Protein AF-A0A6P3RZ98-F1 (afdb_monomer_lite)

InterPro domains:
  IPR038538 MTERF superfamily, mitochondrial/chloroplastic [G3DSA:1.25.70.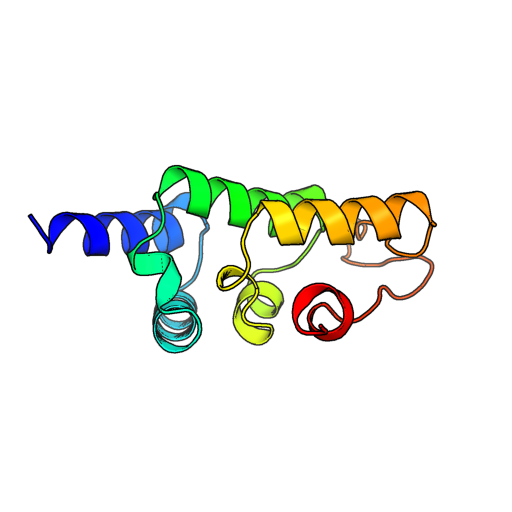10] (1-109)

Foldseek 3Di:
DQPVLQVLLLCLCCVVLPDDPVLSVLLCVLQVCSSVDDSVQLSVQSCCCCPVQVHDSVLCSVLNVSNDHPVLVCVLQVVCVVVVQGDRADPVRDDPDDHDRVCVRRVDD

Organism: Pteropus vampyrus (NCBI:txid132908)

Sequence (109 aa):
MRQRDLDGTVRVLRDKCLFTAQQVTEILHRCPFVLREDPGELEYKFQYAYFRMGVRHADVVRTDFLQYSIVKIRQRHTFLERLGRYQTPDKKGQTQVPNPPLKDILRVS

Secondary structure (DSSP, 8-state):
--HHHHHHHHHIIIIIS---HHHHHHHHHH-GGGGGS-HHHHHHHHHIIIIIS---HHHHHHTTGGGS-HHHHHHHHHHHHHTTS-----TTS--SSPPPPHHHHHT--

Radius of gyration: 14.18 Å; chains: 1; bounding box: 37×24×35 Å

pLDDT: mean 92.61, std 9.26, range [46.38, 98.19]

Structure (mmCIF, N/CA/C/O backbone):
data_AF-A0A6P3RZ98-F1
#
_entry.id   AF-A0A6P3RZ98-F1
#
loop_
_atom_site.group_PDB
_atom_site.id
_atom_site.type_symbol
_atom_site.label_atom_id
_atom_site.label_alt_id
_atom_site.label_comp_id
_atom_site.label_asym_id
_atom_site.label_entity_id
_atom_site.label_seq_id
_atom_site.pdbx_PDB_ins_code
_atom_site.Cartn_x
_atom_site.Cartn_y
_atom_site.Cartn_z
_atom_site.occupancy
_atom_site.B_iso_or_equiv
_atom_site.auth_seq_id
_atom_site.auth_comp_id
_atom_site.auth_asym_id
_atom_site.auth_atom_id
_atom_site.pdbx_PDB_model_num
ATOM 1 N N . MET A 1 1 ? -21.773 -6.257 18.096 1.00 46.38 1 MET A N 1
ATOM 2 C CA . MET A 1 1 ? -20.463 -6.694 17.557 1.00 46.38 1 MET A CA 1
ATOM 3 C C . MET A 1 1 ? -19.873 -5.796 16.448 1.00 46.38 1 MET A C 1
ATOM 5 O O . MET A 1 1 ? -18.843 -6.166 15.925 1.00 46.38 1 MET A O 1
ATOM 9 N N . ARG A 1 2 ? -20.414 -4.606 16.107 1.00 56.19 2 ARG A N 1
ATOM 10 C CA . ARG A 1 2 ? -19.927 -3.810 14.945 1.00 56.19 2 ARG A CA 1
ATOM 11 C C . ARG A 1 2 ? -18.880 -2.721 15.238 1.00 56.19 2 ARG A C 1
ATOM 13 O O . ARG A 1 2 ? -18.221 -2.264 14.321 1.00 56.19 2 ARG A O 1
ATOM 20 N N . GLN A 1 3 ? -18.730 -2.290 16.490 1.00 51.41 3 GLN A N 1
ATOM 21 C CA . GLN A 1 3 ? -17.879 -1.137 16.828 1.00 51.41 3 GLN A CA 1
ATOM 22 C C . GLN A 1 3 ? -16.409 -1.523 17.070 1.00 51.41 3 GLN A C 1
ATOM 24 O O . GLN A 1 3 ? -15.515 -0.733 16.801 1.00 51.41 3 GLN A O 1
ATOM 29 N N . ARG A 1 4 ? -16.160 -2.773 17.494 1.00 55.16 4 ARG A N 1
ATOM 30 C CA . ARG A 1 4 ? -14.808 -3.296 17.761 1.00 55.16 4 ARG A CA 1
ATOM 31 C C . ARG A 1 4 ? -13.948 -3.460 16.494 1.00 55.16 4 ARG A C 1
ATOM 33 O O . ARG A 1 4 ? -12.732 -3.364 16.602 1.00 55.16 4 ARG A O 1
ATOM 40 N N . ASP A 1 5 ? -14.561 -3.652 15.321 1.00 65.38 5 ASP A N 1
ATOM 41 C CA . ASP A 1 5 ? -13.839 -3.788 14.039 1.00 65.38 5 ASP A CA 1
ATOM 42 C C . ASP A 1 5 ? -13.263 -2.459 13.530 1.00 65.38 5 ASP A C 1
ATOM 44 O O . ASP A 1 5 ? -12.166 -2.414 12.966 1.00 65.38 5 ASP A O 1
ATOM 48 N N . LEU A 1 6 ? -13.979 -1.355 13.766 1.00 77.50 6 LEU A N 1
ATOM 49 C CA . LEU A 1 6 ? -13.551 -0.024 13.329 1.00 77.50 6 LEU A CA 1
ATOM 50 C C . LEU A 1 6 ? -12.30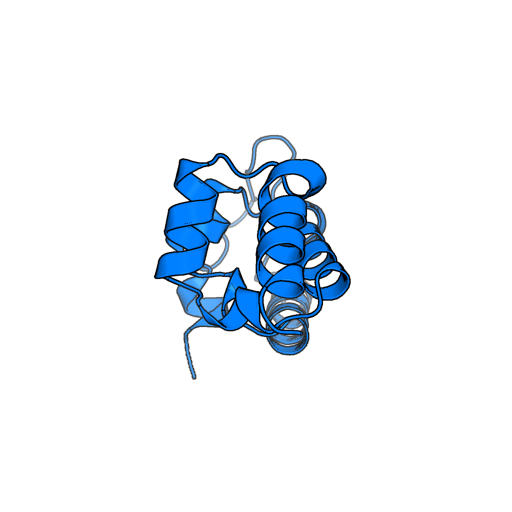2 0.423 14.094 1.00 77.50 6 LEU A C 1
ATOM 52 O O . LEU A 1 6 ? -11.314 0.824 13.479 1.00 77.50 6 LEU A O 1
ATOM 56 N N . ASP A 1 7 ? -12.322 0.279 15.421 1.00 84.19 7 ASP A N 1
ATOM 57 C CA . ASP A 1 7 ? -11.185 0.630 16.275 1.00 84.19 7 ASP A CA 1
ATOM 58 C C . ASP A 1 7 ? -9.957 -0.231 15.952 1.00 84.19 7 ASP A C 1
ATOM 60 O O . ASP A 1 7 ? -8.838 0.279 15.908 1.00 84.19 7 ASP A O 1
ATOM 64 N N . GLY A 1 8 ? -10.157 -1.524 15.662 1.00 87.69 8 GLY A N 1
ATOM 65 C CA . GLY A 1 8 ? -9.086 -2.432 15.246 1.00 87.69 8 GLY A CA 1
ATOM 66 C C . GLY A 1 8 ? -8.421 -1.995 13.940 1.00 87.69 8 GLY A C 1
ATOM 67 O O . GLY A 1 8 ? -7.195 -1.893 13.872 1.00 87.69 8 GLY A O 1
ATOM 68 N N . THR A 1 9 ? -9.227 -1.662 12.932 1.00 89.88 9 THR A N 1
ATOM 69 C CA . THR A 1 9 ? -8.748 -1.195 11.622 1.00 89.88 9 THR A CA 1
ATOM 70 C C . THR A 1 9 ? -7.967 0.114 11.741 1.00 89.88 9 THR A C 1
ATOM 72 O O . THR A 1 9 ? -6.848 0.231 11.237 1.00 89.88 9 THR A O 1
ATOM 75 N N . VAL A 1 10 ? -8.519 1.099 12.458 1.00 91.94 10 VAL A N 1
ATOM 76 C CA . VAL A 1 10 ? -7.865 2.398 12.682 1.00 91.94 10 VAL A CA 1
ATOM 77 C C . VAL A 1 10 ? -6.553 2.223 13.442 1.00 91.94 10 VAL A C 1
ATOM 79 O O . VAL A 1 10 ? -5.545 2.831 13.075 1.00 91.94 10 VAL A O 1
ATOM 82 N N . ARG A 1 11 ? -6.538 1.359 14.463 1.00 93.19 11 ARG A N 1
ATOM 83 C CA . ARG A 1 11 ? -5.334 1.056 15.239 1.00 93.19 11 ARG A CA 1
ATOM 84 C C . ARG A 1 11 ? -4.249 0.419 14.377 1.00 93.19 11 ARG A C 1
ATOM 86 O O . ARG A 1 11 ? -3.095 0.815 14.482 1.00 93.19 11 ARG A O 1
ATOM 93 N N . VAL A 1 12 ? -4.590 -0.516 13.489 1.00 95.44 12 VAL A N 1
ATOM 94 C CA . VAL A 1 12 ? -3.614 -1.094 12.551 1.00 95.44 12 VAL A CA 1
ATOM 95 C C . VAL A 1 12 ? -3.056 -0.036 11.604 1.00 95.44 12 VAL A C 1
ATOM 97 O O . VAL A 1 12 ? -1.837 0.053 11.445 1.00 95.44 12 VAL A O 1
ATOM 100 N N . LEU A 1 13 ? -3.910 0.799 11.009 1.00 95.69 13 LEU A N 1
ATOM 101 C CA . LEU A 1 13 ? -3.457 1.835 10.079 1.00 95.69 13 LEU A CA 1
ATOM 102 C C . LEU A 1 13 ? -2.541 2.865 10.761 1.00 95.69 13 LEU A C 1
ATOM 104 O O . LEU A 1 13 ? -1.528 3.262 10.186 1.00 95.69 13 LEU A O 1
ATOM 108 N N . ARG A 1 14 ? -2.860 3.273 11.992 1.00 96.38 14 ARG A N 1
ATOM 109 C CA . ARG A 1 14 ? -2.088 4.280 12.728 1.00 96.38 14 ARG A CA 1
ATOM 110 C C . ARG A 1 14 ? -0.841 3.706 13.398 1.00 96.38 14 ARG A C 1
ATOM 112 O O . ARG A 1 14 ? 0.247 4.229 13.193 1.00 96.38 14 ARG A O 1
ATOM 119 N N . ASP A 1 15 ? -0.993 2.652 14.193 1.00 95.81 15 ASP A N 1
ATOM 120 C CA . ASP A 1 15 ? 0.062 2.192 15.103 1.00 95.81 15 ASP A CA 1
ATOM 121 C C . ASP A 1 15 ? 1.028 1.230 14.410 1.00 95.81 15 ASP A C 1
ATOM 123 O O . ASP A 1 15 ? 2.223 1.242 14.696 1.00 95.81 15 ASP A O 1
ATOM 127 N N . LYS A 1 16 ? 0.520 0.392 13.496 1.00 95.81 16 LYS A N 1
ATOM 128 C CA . LYS A 1 16 ? 1.338 -0.613 12.804 1.00 95.81 16 LYS A CA 1
ATOM 129 C C . LYS A 1 16 ? 1.808 -0.145 11.433 1.00 95.81 16 LYS A C 1
ATOM 131 O O . LYS A 1 16 ? 2.970 -0.326 11.083 1.00 95.81 16 LYS A O 1
ATOM 136 N N . CYS A 1 17 ? 0.917 0.475 10.660 1.00 96.75 17 CYS A N 1
ATOM 137 C CA . CYS A 1 17 ? 1.237 0.965 9.317 1.00 96.75 17 CYS A CA 1
ATOM 138 C C . CYS A 1 17 ? 1.785 2.401 9.319 1.00 96.75 17 CYS A C 1
ATOM 140 O O . CYS A 1 17 ? 2.275 2.868 8.293 1.00 96.75 17 CYS A O 1
ATOM 142 N N . LEU A 1 18 ? 1.747 3.091 10.466 1.00 97.75 18 LEU A N 1
ATOM 143 C CA . LEU A 1 18 ? 2.313 4.430 10.665 1.00 97.75 18 LEU A CA 1
ATOM 144 C C . LEU A 1 18 ? 1.711 5.508 9.746 1.00 97.75 18 LEU A C 1
ATOM 146 O O . LEU A 1 18 ? 2.380 6.483 9.404 1.00 97.75 18 LEU A O 1
ATOM 150 N N . PHE A 1 19 ? 0.445 5.357 9.343 1.00 97.75 19 PHE A N 1
ATOM 151 C CA . PHE A 1 19 ? -0.274 6.432 8.662 1.00 97.75 19 PHE A CA 1
ATOM 152 C C . PHE A 1 19 ? -0.606 7.563 9.640 1.00 97.75 19 PHE A C 1
ATOM 154 O O . PHE A 1 19 ? -0.989 7.337 10.791 1.00 97.75 19 PHE A O 1
ATOM 161 N N . THR A 1 20 ? -0.512 8.806 9.167 1.00 97.62 20 THR A N 1
ATOM 162 C CA . THR A 1 20 ? -0.965 9.966 9.946 1.00 97.62 20 THR A CA 1
ATOM 163 C C . THR A 1 20 ? -2.485 9.958 10.093 1.00 97.62 20 THR A C 1
ATOM 165 O O . THR A 1 20 ? -3.192 9.378 9.272 1.00 97.62 20 THR A O 1
ATOM 168 N N . ALA A 1 21 ? -3.022 10.663 11.094 1.00 95.62 21 ALA A N 1
ATOM 169 C CA . ALA A 1 21 ? -4.474 10.769 11.274 1.00 95.62 21 ALA A CA 1
ATOM 170 C C . ALA A 1 21 ? -5.189 11.286 10.009 1.00 95.62 21 ALA A C 1
ATOM 172 O O . ALA A 1 21 ? -6.244 10.779 9.646 1.00 95.62 21 ALA A O 1
ATOM 173 N N . GLN A 1 22 ? -4.577 12.238 9.295 1.00 96.50 22 GLN A N 1
ATOM 174 C CA . GLN A 1 22 ? -5.103 12.744 8.027 1.00 96.50 22 GLN A CA 1
ATOM 175 C C . GLN A 1 22 ? -5.125 11.660 6.941 1.00 96.50 22 GLN A C 1
ATOM 177 O O . GLN A 1 22 ? -6.135 11.495 6.262 1.00 96.50 22 GLN A O 1
ATOM 182 N N . GLN A 1 23 ? -4.037 10.897 6.803 1.00 97.44 23 GLN A N 1
ATOM 183 C CA . GLN A 1 23 ? -3.962 9.797 5.840 1.00 97.44 23 GLN A CA 1
ATOM 184 C C . GLN A 1 23 ? -4.963 8.689 6.165 1.00 97.44 23 GLN A C 1
ATOM 186 O O . GLN A 1 23 ? -5.589 8.164 5.252 1.00 97.44 23 GLN A O 1
ATOM 191 N N . VAL A 1 24 ? -5.155 8.360 7.446 1.00 96.69 24 VAL A N 1
ATOM 192 C CA . VAL A 1 24 ? -6.171 7.389 7.875 1.00 96.69 24 VAL A CA 1
ATOM 193 C C . VAL A 1 24 ? -7.561 7.862 7.462 1.00 96.69 24 VAL A C 1
ATOM 195 O O . VAL A 1 24 ? -8.280 7.107 6.816 1.00 96.69 24 VAL A O 1
ATOM 198 N N . THR A 1 25 ? -7.929 9.112 7.754 1.00 95.62 25 THR A N 1
ATOM 199 C CA . THR A 1 25 ? -9.227 9.670 7.340 1.00 95.62 25 THR A CA 1
ATOM 200 C C . THR A 1 25 ? -9.424 9.586 5.826 1.00 95.62 25 THR A C 1
ATOM 202 O O . THR A 1 25 ? -10.491 9.184 5.363 1.00 95.62 25 THR A O 1
ATOM 205 N N . GLU A 1 26 ? -8.392 9.904 5.043 1.00 96.94 26 GLU A N 1
ATOM 206 C CA . GLU A 1 26 ? -8.475 9.832 3.584 1.00 96.94 26 GLU A CA 1
ATOM 207 C C . GLU A 1 26 ? -8.585 8.388 3.066 1.00 96.94 26 GLU A C 1
ATOM 209 O O . GLU A 1 26 ? -9.387 8.119 2.170 1.00 96.94 26 GLU A O 1
ATOM 214 N N . ILE A 1 27 ? -7.863 7.439 3.671 1.00 96.44 27 ILE A N 1
ATOM 215 C CA . ILE A 1 27 ? -7.997 6.004 3.378 1.00 96.44 27 ILE A CA 1
ATOM 216 C C . ILE A 1 27 ? -9.424 5.536 3.657 1.00 96.44 27 ILE A C 1
ATOM 218 O O . ILE A 1 27 ? -10.016 4.871 2.812 1.00 96.44 27 ILE A O 1
ATOM 222 N N . LEU A 1 28 ? -9.996 5.889 4.809 1.00 94.12 28 LEU A N 1
ATOM 223 C CA . LEU A 1 28 ? -11.353 5.476 5.173 1.00 94.12 28 LEU A CA 1
ATOM 224 C C . LEU A 1 28 ? -12.405 6.046 4.216 1.00 94.12 28 LEU A C 1
ATOM 226 O O . LEU A 1 28 ? -13.367 5.357 3.881 1.00 94.12 28 LEU A O 1
ATOM 230 N N . HIS A 1 29 ? -12.203 7.278 3.744 1.00 94.44 29 HIS A N 1
ATOM 231 C CA . HIS A 1 29 ? -13.088 7.916 2.775 1.00 94.44 29 HIS A CA 1
ATOM 232 C C . HIS A 1 29 ? -12.999 7.271 1.382 1.00 94.44 29 HIS A C 1
ATOM 234 O O . HIS A 1 29 ? -14.021 7.034 0.741 1.00 94.44 29 HIS A O 1
ATOM 240 N N . ARG A 1 30 ? -11.785 6.985 0.895 1.00 94.12 30 ARG A N 1
ATOM 241 C CA . ARG A 1 30 ? -11.560 6.532 -0.491 1.00 94.12 30 ARG A CA 1
ATOM 242 C C . ARG A 1 30 ? -11.579 5.011 -0.653 1.00 94.12 30 ARG A C 1
ATOM 244 O O . ARG A 1 30 ? -11.928 4.508 -1.716 1.00 94.12 30 ARG A O 1
ATOM 251 N N . CYS A 1 31 ? -11.231 4.275 0.397 1.00 94.62 31 CYS A N 1
ATOM 252 C CA . CYS A 1 31 ? -11.142 2.816 0.423 1.00 94.62 31 CYS A CA 1
ATOM 253 C C . CYS A 1 31 ? -12.046 2.231 1.528 1.00 94.62 31 CYS A C 1
ATOM 255 O O . CYS A 1 31 ? -11.543 1.556 2.423 1.00 94.62 31 CYS A O 1
ATOM 257 N N . PRO A 1 32 ? -13.380 2.415 1.491 1.00 92.19 32 PRO A N 1
ATOM 258 C CA . PRO A 1 32 ? -14.269 2.000 2.585 1.00 92.19 32 PRO A CA 1
ATOM 259 C C . PRO A 1 32 ? -14.253 0.486 2.868 1.00 92.19 32 PRO A C 1
ATOM 261 O O . PRO A 1 32 ? -14.626 0.051 3.957 1.00 92.19 32 PRO A O 1
ATOM 264 N N . PHE A 1 33 ? -13.797 -0.332 1.912 1.00 88.44 33 PHE A N 1
ATOM 265 C CA . PHE A 1 33 ? -13.666 -1.785 2.063 1.00 88.44 33 PHE A CA 1
ATOM 266 C C . PHE A 1 33 ? -12.670 -2.210 3.145 1.00 88.44 33 PHE A C 1
ATOM 268 O O . PHE A 1 33 ? -12.837 -3.296 3.696 1.00 88.44 33 PHE A O 1
ATOM 275 N N . VAL A 1 34 ? -11.698 -1.361 3.503 1.00 91.81 34 VAL A N 1
ATOM 276 C CA . VAL A 1 34 ? -10.712 -1.674 4.555 1.00 91.81 34 VAL A CA 1
ATOM 277 C C . VAL A 1 34 ? -11.365 -1.907 5.918 1.00 91.81 34 VAL A C 1
ATOM 279 O O . VAL A 1 34 ? -10.816 -2.628 6.734 1.00 91.81 34 VAL A O 1
ATOM 282 N N . LEU A 1 35 ? -12.560 -1.348 6.150 1.00 89.88 35 LEU A N 1
ATOM 283 C CA . LEU A 1 35 ? -13.326 -1.531 7.389 1.00 89.88 35 LEU A CA 1
ATOM 284 C C . LEU A 1 35 ? -13.963 -2.921 7.523 1.00 89.88 35 LEU A C 1
ATOM 286 O O . LEU A 1 35 ? -14.512 -3.240 8.572 1.00 89.88 35 LEU A O 1
ATOM 290 N N . ARG A 1 36 ? -13.978 -3.706 6.442 1.00 87.56 36 ARG A N 1
ATOM 291 C CA . ARG A 1 36 ? -14.514 -5.076 6.411 1.00 87.56 36 ARG A CA 1
ATOM 292 C C . ARG A 1 36 ? -13.413 -6.124 6.279 1.00 87.56 36 ARG A C 1
ATOM 294 O O . ARG A 1 36 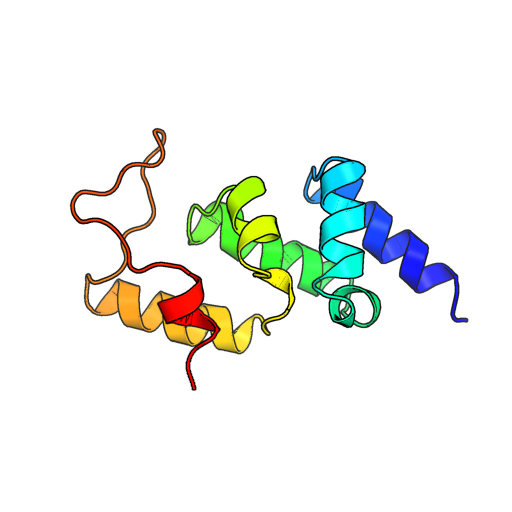? -13.719 -7.310 6.213 1.00 87.56 36 ARG A O 1
ATOM 301 N N . GLU A 1 37 ? -12.169 -5.685 6.132 1.00 86.81 37 GLU A N 1
ATOM 302 C CA . GLU A 1 37 ? -11.027 -6.561 5.926 1.00 86.81 37 GLU A CA 1
ATOM 303 C C . GLU A 1 37 ? -10.444 -6.980 7.275 1.00 86.81 37 GLU A C 1
ATOM 305 O O . GLU A 1 37 ? -10.492 -6.222 8.243 1.00 86.81 37 GLU A O 1
ATOM 310 N N . ASP A 1 38 ? -9.898 -8.195 7.342 1.00 89.88 38 ASP A N 1
ATOM 311 C CA . ASP A 1 38 ? -9.192 -8.641 8.538 1.00 89.88 38 ASP A CA 1
ATOM 312 C C . ASP A 1 38 ? -8.004 -7.695 8.829 1.00 89.88 38 ASP A C 1
ATOM 314 O O . ASP A 1 38 ? -7.234 -7.382 7.913 1.00 89.88 38 ASP A O 1
ATOM 318 N N . PRO A 1 39 ? -7.814 -7.230 10.079 1.00 90.94 39 PRO A N 1
ATOM 319 C CA . PRO A 1 39 ? -6.737 -6.298 10.401 1.00 90.94 39 PRO A CA 1
ATOM 320 C C . PRO A 1 39 ? -5.329 -6.842 10.102 1.00 90.94 39 PRO A C 1
ATOM 322 O O . PRO A 1 39 ? -4.433 -6.059 9.784 1.00 90.94 39 PRO A O 1
ATOM 325 N N . GLY A 1 40 ? -5.116 -8.158 10.194 1.00 91.38 40 GLY A N 1
ATOM 326 C CA . GLY A 1 40 ? -3.855 -8.807 9.834 1.00 91.38 40 GLY A CA 1
ATOM 327 C C . GLY A 1 40 ? -3.623 -8.830 8.323 1.00 91.38 40 GLY A C 1
ATOM 328 O O . GLY A 1 40 ? -2.528 -8.505 7.865 1.00 91.38 40 GLY A O 1
ATOM 329 N N . GLU A 1 41 ? -4.658 -9.124 7.535 1.00 92.25 41 GLU A N 1
ATOM 330 C CA . GLU A 1 41 ? -4.603 -9.032 6.067 1.00 92.25 41 GLU A CA 1
ATOM 331 C C . GLU A 1 41 ? -4.361 -7.593 5.588 1.00 92.25 41 GLU A C 1
ATOM 333 O O . GLU A 1 41 ? -3.571 -7.362 4.667 1.00 92.25 41 GLU A O 1
ATOM 338 N N . LEU A 1 42 ? -4.983 -6.604 6.239 1.00 94.75 42 LEU A N 1
ATOM 339 C CA . LEU A 1 42 ? -4.761 -5.188 5.946 1.00 94.75 42 LEU A CA 1
ATOM 340 C C . LEU A 1 42 ? -3.311 -4.772 6.231 1.00 94.75 42 LEU A C 1
ATOM 342 O O . LEU A 1 42 ? -2.678 -4.112 5.400 1.00 94.75 42 LEU A O 1
ATOM 346 N N . GLU A 1 43 ? -2.771 -5.188 7.380 1.00 96.25 43 GLU A N 1
ATOM 347 C CA . GLU A 1 43 ? -1.367 -4.976 7.736 1.00 96.25 43 GLU A CA 1
ATOM 348 C C . GLU A 1 43 ? -0.436 -5.621 6.701 1.00 96.25 43 GLU A C 1
ATOM 350 O O . GLU A 1 43 ? 0.459 -4.955 6.174 1.00 96.25 43 GLU A O 1
ATOM 355 N N . TYR A 1 44 ? -0.677 -6.884 6.343 1.00 96.75 44 TYR A N 1
ATOM 356 C CA . TYR A 1 44 ? 0.121 -7.600 5.349 1.00 96.75 44 TYR A CA 1
ATOM 357 C C . TYR A 1 44 ? 0.069 -6.927 3.971 1.00 96.75 44 TYR A C 1
ATOM 359 O O . TYR A 1 44 ? 1.093 -6.786 3.298 1.00 96.75 44 TYR A O 1
ATOM 367 N N . LYS A 1 45 ? -1.105 -6.448 3.548 1.00 96.75 45 LYS A N 1
ATOM 368 C CA . LYS A 1 45 ? -1.270 -5.715 2.287 1.00 96.75 45 LYS A CA 1
ATOM 369 C C . LYS A 1 45 ? -0.452 -4.427 2.269 1.00 96.75 45 LYS A C 1
ATOM 371 O O . LYS A 1 45 ? 0.219 -4.148 1.271 1.00 96.75 45 LYS A O 1
ATOM 376 N N . PHE A 1 46 ? -0.471 -3.668 3.364 1.00 97.62 46 PHE A N 1
ATOM 377 C CA . PHE A 1 46 ? 0.377 -2.488 3.509 1.00 97.62 46 PHE A CA 1
ATOM 378 C C . PHE A 1 46 ? 1.866 -2.860 3.477 1.00 97.62 46 PHE A C 1
ATOM 380 O O . PHE A 1 46 ? 2.625 -2.256 2.721 1.00 97.62 46 PHE A O 1
ATOM 387 N N . GLN A 1 47 ? 2.283 -3.883 4.226 1.00 97.69 47 GLN A N 1
ATOM 388 C CA . GLN A 1 47 ? 3.670 -4.354 4.237 1.00 97.69 47 GLN A CA 1
ATOM 389 C C . GLN A 1 47 ? 4.137 -4.786 2.842 1.00 97.69 47 GLN A C 1
ATOM 391 O O . GLN A 1 47 ? 5.257 -4.470 2.440 1.00 97.69 47 GLN A O 1
ATOM 396 N N . TYR A 1 48 ? 3.280 -5.452 2.066 1.00 98.19 48 TYR A N 1
ATOM 397 C CA . TYR A 1 48 ? 3.588 -5.810 0.685 1.00 98.19 48 TYR A CA 1
ATOM 398 C C . TYR A 1 48 ? 3.807 -4.563 -0.182 1.00 98.19 48 TYR A C 1
ATOM 400 O O . TYR A 1 48 ? 4.798 -4.480 -0.909 1.00 98.19 48 TYR A O 1
ATOM 408 N N . ALA A 1 49 ? 2.929 -3.563 -0.079 1.00 97.62 49 ALA A N 1
ATOM 409 C CA . ALA A 1 49 ? 3.090 -2.300 -0.796 1.00 97.62 49 ALA A CA 1
ATOM 410 C C . ALA A 1 49 ? 4.404 -1.601 -0.413 1.00 97.62 49 ALA A C 1
ATOM 412 O O . ALA A 1 49 ? 5.196 -1.232 -1.279 1.00 97.62 49 ALA A O 1
ATOM 413 N N . TYR A 1 50 ? 4.652 -1.464 0.886 1.00 97.00 50 TYR A N 1
ATOM 414 C CA . TYR A 1 50 ? 5.752 -0.668 1.410 1.00 97.00 50 TYR A CA 1
ATOM 415 C C . TYR A 1 50 ? 7.109 -1.352 1.234 1.00 97.00 50 TYR A C 1
ATOM 417 O O . TYR A 1 50 ? 8.033 -0.760 0.683 1.00 97.00 50 TYR A O 1
ATOM 425 N N . PHE A 1 51 ? 7.233 -2.616 1.642 1.00 96.56 51 PHE A N 1
ATOM 426 C CA . PHE A 1 51 ? 8.509 -3.331 1.630 1.00 96.56 51 PHE A CA 1
ATOM 427 C C . PHE A 1 51 ? 8.770 -4.086 0.328 1.00 96.56 51 PHE A C 1
ATOM 429 O O . PHE A 1 51 ? 9.906 -4.104 -0.139 1.00 96.56 51 PHE A O 1
ATOM 436 N N . ARG A 1 52 ? 7.752 -4.723 -0.272 1.00 97.19 52 ARG A N 1
ATOM 437 C CA . ARG A 1 52 ? 7.964 -5.558 -1.469 1.00 97.19 52 ARG A CA 1
ATOM 438 C C . ARG A 1 52 ? 7.910 -4.752 -2.762 1.00 97.19 52 ARG A C 1
ATOM 440 O O . ARG A 1 52 ? 8.720 -5.000 -3.655 1.00 97.19 52 ARG A O 1
ATOM 447 N N . MET A 1 53 ? 6.973 -3.810 -2.853 1.00 97.56 53 MET A N 1
ATOM 448 C CA . MET A 1 53 ? 6.816 -2.938 -4.021 1.00 97.56 53 MET A CA 1
ATOM 449 C C . MET A 1 53 ? 7.574 -1.606 -3.882 1.00 97.56 53 MET A C 1
ATOM 451 O O . MET A 1 53 ? 7.819 -0.947 -4.885 1.00 97.56 53 MET A O 1
ATOM 455 N N . GLY A 1 54 ? 7.969 -1.203 -2.669 1.00 96.69 54 GLY A N 1
ATOM 456 C CA . GLY A 1 54 ? 8.631 0.086 -2.421 1.00 96.69 54 GLY A CA 1
ATOM 457 C C . GLY A 1 54 ? 7.709 1.296 -2.607 1.00 96.69 54 GLY A C 1
ATOM 458 O O . GLY A 1 54 ? 8.159 2.385 -2.962 1.00 96.69 54 GLY A O 1
ATOM 459 N N . VAL A 1 55 ? 6.402 1.113 -2.402 1.00 96.12 55 VAL A N 1
ATOM 460 C CA . VAL A 1 55 ? 5.394 2.175 -2.491 1.00 96.12 55 VAL A CA 1
ATOM 461 C C . VAL A 1 55 ? 5.330 2.934 -1.167 1.00 96.12 55 VAL A C 1
ATOM 463 O O . VAL A 1 55 ? 5.117 2.350 -0.109 1.00 96.12 55 VAL A O 1
ATOM 466 N N . ARG A 1 56 ? 5.462 4.261 -1.216 1.00 95.06 56 ARG A N 1
ATOM 467 C CA . ARG A 1 56 ? 5.428 5.124 -0.023 1.00 95.06 56 ARG A CA 1
ATOM 468 C C . ARG A 1 56 ? 3.997 5.408 0.432 1.00 95.06 56 ARG A C 1
ATOM 470 O O . ARG A 1 56 ? 3.081 5.404 -0.387 1.00 95.06 56 ARG A O 1
ATOM 477 N N . HIS A 1 57 ? 3.808 5.775 1.704 1.00 96.38 57 HIS A N 1
ATOM 478 C CA . HIS A 1 57 ? 2.493 6.101 2.286 1.00 96.38 57 HIS A CA 1
ATOM 479 C C . HIS A 1 57 ? 1.663 7.059 1.430 1.00 96.38 57 HIS A C 1
ATOM 481 O O . HIS A 1 57 ? 0.501 6.782 1.152 1.00 96.38 57 HIS A O 1
ATOM 487 N N . ALA A 1 58 ? 2.263 8.160 0.965 1.00 94.88 58 ALA A N 1
ATOM 488 C CA . ALA A 1 58 ? 1.565 9.145 0.138 1.00 94.88 58 ALA A CA 1
ATOM 489 C C . ALA A 1 58 ? 1.017 8.536 -1.164 1.00 94.88 58 ALA A C 1
ATOM 491 O O . ALA A 1 58 ? -0.081 8.878 -1.597 1.00 94.88 58 ALA A O 1
ATOM 492 N N . ASP A 1 59 ? 1.758 7.607 -1.767 1.00 94.75 59 ASP A N 1
ATOM 493 C CA . ASP A 1 59 ? 1.355 6.930 -2.995 1.00 94.75 59 ASP A CA 1
ATOM 494 C C . ASP A 1 59 ? 0.286 5.864 -2.726 1.00 94.75 59 ASP A C 1
ATOM 496 O O . ASP A 1 59 ? -0.661 5.762 -3.508 1.00 94.75 59 ASP A O 1
ATOM 500 N N . VAL A 1 60 ? 0.364 5.146 -1.597 1.00 96.06 60 VAL A N 1
ATOM 501 C CA . VAL A 1 60 ? -0.691 4.216 -1.146 1.00 96.06 60 VAL A CA 1
ATOM 502 C C . VAL A 1 60 ? -2.037 4.938 -1.022 1.00 96.06 60 VAL A C 1
ATOM 504 O O . VAL A 1 60 ? -3.033 4.461 -1.567 1.00 96.06 60 VAL A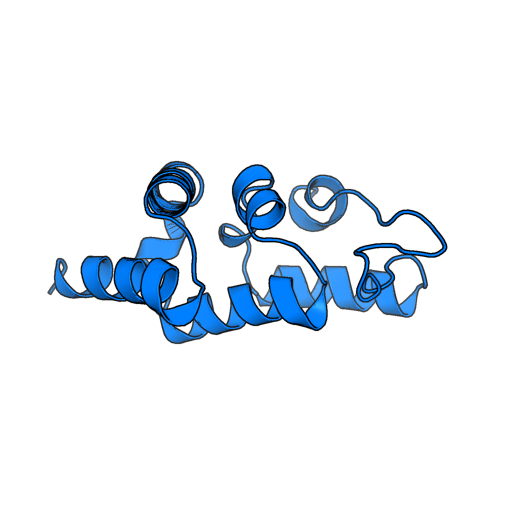 O 1
ATOM 507 N N . VAL A 1 61 ? -2.059 6.106 -0.365 1.00 96.00 61 VAL A N 1
ATOM 508 C CA . VAL A 1 61 ? -3.279 6.913 -0.178 1.00 96.00 61 VAL A CA 1
ATOM 509 C C . VAL A 1 61 ? -3.760 7.491 -1.507 1.00 96.00 61 VAL A C 1
ATOM 511 O O . VAL A 1 61 ? -4.906 7.296 -1.898 1.00 96.00 61 VAL A O 1
ATOM 514 N N . ARG A 1 62 ? -2.873 8.165 -2.252 1.00 94.75 62 ARG A N 1
ATOM 515 C CA . ARG A 1 62 ? -3.234 8.879 -3.486 1.00 94.75 62 ARG A CA 1
ATOM 516 C C . ARG A 1 62 ? -3.800 7.963 -4.570 1.00 94.75 62 ARG A C 1
ATOM 518 O O . ARG A 1 62 ? -4.604 8.422 -5.383 1.00 94.75 62 ARG A O 1
ATOM 525 N N . THR A 1 63 ? -3.355 6.709 -4.612 1.00 94.00 63 THR A N 1
ATOM 526 C CA . THR A 1 63 ? -3.722 5.739 -5.657 1.00 94.00 63 THR A CA 1
ATOM 527 C C . THR A 1 63 ? -4.809 4.759 -5.235 1.00 94.00 63 THR A C 1
ATOM 529 O O . THR A 1 63 ? -5.111 3.835 -5.994 1.00 94.00 63 THR A O 1
ATOM 532 N N . ASP A 1 64 ? -5.408 4.964 -4.057 1.00 94.75 64 ASP A N 1
ATOM 533 C CA . ASP A 1 64 ? -6.461 4.102 -3.519 1.00 94.75 64 ASP A CA 1
ATOM 534 C C . ASP A 1 64 ? -6.016 2.635 -3.456 1.00 94.75 64 ASP A C 1
ATOM 536 O O . ASP A 1 64 ? -6.774 1.715 -3.759 1.00 94.75 64 ASP A O 1
ATOM 540 N N . PHE A 1 65 ? -4.740 2.405 -3.134 1.00 95.69 65 PHE A N 1
ATOM 541 C CA . PHE A 1 65 ? -4.098 1.097 -3.270 1.00 95.69 65 PHE A CA 1
ATOM 542 C C . PHE A 1 65 ? -4.770 0.026 -2.399 1.00 95.69 65 PHE A C 1
ATOM 544 O O . PHE A 1 65 ? -4.910 -1.125 -2.811 1.00 95.69 65 PHE A O 1
ATOM 551 N N . LEU A 1 66 ? -5.223 0.409 -1.202 1.00 95.69 66 LEU A N 1
ATOM 552 C CA . LEU A 1 66 ? -5.817 -0.514 -0.232 1.00 95.69 66 LEU A CA 1
ATOM 553 C C . LEU A 1 66 ? -7.197 -1.043 -0.656 1.00 95.69 66 LEU A C 1
ATOM 555 O O . LEU A 1 66 ? -7.646 -2.042 -0.100 1.00 95.69 66 LEU A O 1
ATOM 559 N N . GLN A 1 67 ? -7.843 -0.448 -1.669 1.00 94.44 67 GLN A N 1
ATOM 560 C CA . GLN A 1 67 ? -9.124 -0.943 -2.187 1.00 94.44 67 GLN A CA 1
ATOM 561 C C . GLN A 1 67 ? -8.998 -2.296 -2.908 1.00 94.44 67 GLN A C 1
ATOM 563 O O . GLN A 1 67 ? -9.988 -3.005 -3.075 1.00 94.44 67 GLN A O 1
ATOM 568 N N . TYR A 1 68 ? -7.800 -2.647 -3.386 1.00 94.69 68 TYR A N 1
ATOM 569 C CA . TYR A 1 68 ? -7.576 -3.868 -4.155 1.00 94.69 68 TYR A CA 1
ATOM 570 C C . TYR A 1 68 ? -7.250 -5.046 -3.233 1.00 94.69 68 TYR A C 1
ATOM 572 O O . TYR A 1 68 ? -6.629 -4.887 -2.180 1.00 94.69 68 TYR A O 1
ATOM 580 N N . SER A 1 69 ? -7.640 -6.256 -3.639 1.00 94.06 69 SER A N 1
ATOM 581 C CA . SER A 1 69 ? -7.285 -7.471 -2.903 1.00 94.06 69 SER A CA 1
ATOM 582 C C . SER A 1 69 ? -5.788 -7.766 -3.007 1.00 94.06 69 SER A C 1
ATOM 584 O O . SER A 1 69 ? -5.154 -7.513 -4.039 1.00 94.06 69 SER A O 1
ATOM 586 N N . ILE A 1 70 ? -5.223 -8.374 -1.961 1.00 95.19 70 ILE A N 1
ATOM 587 C CA . ILE A 1 70 ? -3.809 -8.770 -1.953 1.00 95.19 70 ILE A CA 1
ATOM 588 C C . ILE A 1 70 ? -3.475 -9.753 -3.083 1.00 95.19 70 ILE A C 1
ATOM 590 O O . ILE A 1 70 ? -2.400 -9.680 -3.676 1.00 95.19 70 ILE A O 1
ATOM 594 N N . VAL A 1 71 ? -4.418 -10.624 -3.452 1.00 96.25 71 VAL A N 1
ATOM 595 C CA . VAL A 1 71 ? -4.267 -11.561 -4.574 1.00 96.25 71 VAL A CA 1
ATOM 596 C C . VAL A 1 71 ? -4.055 -10.806 -5.888 1.00 96.25 71 VAL A C 1
ATOM 598 O O . VAL A 1 71 ? -3.084 -11.082 -6.593 1.00 96.25 71 VAL A O 1
ATOM 601 N N . LYS A 1 72 ? -4.900 -9.807 -6.185 1.00 96.19 72 LYS A N 1
ATOM 602 C CA . LYS A 1 72 ? -4.783 -8.987 -7.402 1.00 96.19 72 LYS A CA 1
ATOM 603 C C . LYS A 1 72 ? -3.461 -8.223 -7.431 1.00 96.19 72 LYS A C 1
ATOM 605 O O . LYS A 1 72 ? -2.778 -8.218 -8.455 1.00 96.19 72 LYS A O 1
ATOM 610 N N . ILE A 1 73 ? -3.090 -7.616 -6.302 1.00 97.50 73 ILE A N 1
ATOM 611 C CA . ILE A 1 73 ? -1.829 -6.881 -6.149 1.00 97.50 73 ILE A CA 1
ATOM 612 C C . ILE A 1 73 ? -0.644 -7.796 -6.465 1.00 97.50 73 ILE A C 1
ATOM 614 O O . ILE A 1 73 ? 0.156 -7.479 -7.344 1.00 97.50 73 ILE A O 1
ATOM 618 N N . ARG A 1 74 ? -0.564 -8.958 -5.805 1.00 97.94 74 ARG A N 1
ATOM 619 C CA . ARG A 1 74 ? 0.533 -9.920 -5.978 1.00 97.94 74 ARG A CA 1
ATOM 620 C C . ARG A 1 74 ? 0.623 -10.438 -7.405 1.00 97.94 74 ARG A C 1
ATOM 622 O O . ARG A 1 74 ? 1.709 -10.435 -7.971 1.00 97.94 74 ARG A O 1
ATOM 629 N N . GLN A 1 75 ? -0.496 -10.858 -7.992 1.00 97.88 75 GLN A N 1
ATOM 630 C CA . GLN A 1 75 ? -0.517 -11.393 -9.354 1.00 97.88 75 GLN A CA 1
ATOM 631 C C . GLN A 1 75 ? 0.042 -10.383 -10.359 1.00 97.88 75 GLN A C 1
ATOM 633 O O . GLN A 1 75 ? 0.961 -10.710 -11.109 1.00 97.88 75 GLN A O 1
ATOM 638 N N . ARG A 1 76 ? -0.463 -9.143 -10.343 1.00 97.75 76 ARG A N 1
ATOM 639 C CA . ARG A 1 76 ? -0.052 -8.119 -11.313 1.00 97.75 76 ARG A CA 1
ATOM 640 C C . ARG A 1 76 ? 1.369 -7.616 -11.062 1.0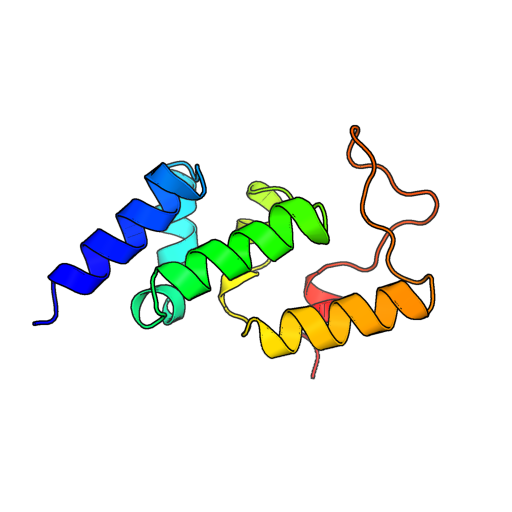0 97.75 76 ARG A C 1
ATOM 642 O O . ARG A 1 76 ? 2.145 -7.511 -12.007 1.00 97.75 76 ARG A O 1
ATOM 649 N N . HIS A 1 77 ? 1.733 -7.369 -9.804 1.00 98.12 77 HIS A N 1
ATOM 650 C CA . HIS A 1 77 ? 3.088 -6.950 -9.442 1.00 98.12 77 HIS A CA 1
ATOM 651 C C . HIS A 1 77 ? 4.129 -8.016 -9.811 1.00 98.12 77 HIS A C 1
ATOM 653 O O . HIS A 1 77 ? 5.068 -7.719 -10.544 1.00 98.12 77 HIS A O 1
ATOM 659 N N . THR A 1 78 ? 3.946 -9.266 -9.369 1.00 98.19 78 THR A N 1
ATOM 660 C CA . THR A 1 78 ? 4.905 -10.349 -9.640 1.00 98.19 78 THR A CA 1
ATOM 661 C C . THR A 1 78 ? 5.021 -10.651 -11.131 1.00 98.19 78 THR A C 1
ATOM 663 O O . THR A 1 78 ? 6.109 -10.973 -11.603 1.00 98.19 78 THR A O 1
ATOM 666 N N . PHE A 1 79 ? 3.934 -10.527 -11.893 1.00 98.19 79 PHE A N 1
ATOM 667 C CA . PHE A 1 79 ? 3.992 -10.675 -13.344 1.00 98.19 79 PHE A CA 1
ATOM 668 C C . PHE A 1 79 ? 4.867 -9.593 -13.996 1.00 98.19 79 PHE A C 1
ATOM 670 O O . PHE A 1 79 ? 5.773 -9.922 -14.758 1.00 98.19 79 PHE A O 1
ATOM 677 N N . LEU A 1 80 ? 4.658 -8.316 -13.657 1.00 98.12 80 LEU A N 1
ATOM 678 C CA . LEU A 1 80 ? 5.462 -7.213 -14.198 1.00 98.12 80 LEU A CA 1
ATOM 679 C C . LEU A 1 80 ? 6.926 -7.283 -13.759 1.00 98.12 80 LEU A C 1
ATOM 681 O O . LEU A 1 80 ? 7.812 -7.016 -14.568 1.00 98.12 80 LEU A O 1
ATOM 685 N N . GLU A 1 81 ? 7.181 -7.675 -12.512 1.00 97.56 81 GLU A N 1
ATOM 686 C CA . GLU A 1 81 ? 8.534 -7.869 -11.990 1.00 97.56 81 GLU A CA 1
ATOM 687 C C . GLU A 1 81 ? 9.286 -8.946 -12.784 1.00 97.56 81 GLU A C 1
ATOM 689 O O . GLU A 1 81 ? 10.403 -8.715 -13.240 1.00 97.56 81 GLU A O 1
ATOM 694 N N . ARG A 1 82 ? 8.651 -10.096 -13.043 1.00 97.94 82 ARG A N 1
ATOM 695 C CA . ARG A 1 82 ? 9.248 -11.183 -13.841 1.00 97.94 82 ARG A CA 1
ATOM 696 C C . ARG A 1 82 ? 9.485 -10.807 -15.302 1.00 97.94 82 ARG A C 1
ATOM 698 O O . ARG A 1 82 ? 10.391 -11.350 -15.922 1.00 97.94 82 ARG A O 1
ATOM 705 N N . LEU A 1 83 ? 8.694 -9.883 -15.846 1.00 97.69 83 LEU A N 1
ATOM 706 C CA . LEU A 1 83 ? 8.906 -9.318 -17.182 1.00 97.69 83 LEU A CA 1
ATOM 707 C C . LEU A 1 83 ? 9.983 -8.220 -17.216 1.00 97.69 83 LEU A C 1
ATOM 709 O O . LEU A 1 83 ? 10.223 -7.655 -18.281 1.00 97.69 83 LEU A O 1
ATOM 713 N N . GLY A 1 84 ? 10.576 -7.856 -16.074 1.00 96.75 84 GLY A N 1
ATOM 714 C CA . GLY A 1 84 ? 11.495 -6.719 -15.969 1.00 96.75 84 GLY A CA 1
ATOM 715 C C . GLY A 1 84 ? 10.818 -5.357 -16.173 1.00 96.75 84 GLY A C 1
ATOM 716 O O . GLY A 1 84 ? 11.495 -4.360 -16.397 1.00 96.75 84 GLY A O 1
ATOM 717 N N . ARG A 1 85 ? 9.479 -5.301 -16.117 1.00 97.25 85 ARG A N 1
ATOM 718 C CA . ARG A 1 85 ? 8.666 -4.081 -16.297 1.00 97.25 85 ARG A CA 1
ATOM 719 C C . ARG A 1 85 ? 8.299 -3.397 -14.983 1.00 97.25 85 ARG A C 1
ATOM 721 O O . ARG A 1 85 ? 7.658 -2.351 -14.999 1.00 97.25 85 ARG A O 1
ATOM 728 N N . TYR A 1 86 ? 8.660 -4.002 -13.860 1.00 98.06 86 TYR A N 1
ATOM 729 C CA . TYR A 1 86 ? 8.575 -3.390 -12.546 1.00 98.06 86 TYR A CA 1
ATOM 730 C C . TYR A 1 86 ? 9.855 -3.693 -11.779 1.00 98.06 86 TYR A C 1
ATOM 732 O O . TYR A 1 86 ? 10.251 -4.851 -11.667 1.00 98.06 86 TYR A O 1
ATOM 740 N N . GLN A 1 87 ? 10.481 -2.658 -11.240 1.00 97.56 87 GLN A N 1
ATOM 741 C CA . GLN A 1 87 ? 11.657 -2.761 -10.394 1.00 97.56 87 GLN A CA 1
ATOM 742 C C . GLN A 1 87 ? 11.318 -2.202 -9.015 1.00 97.56 87 GLN A C 1
ATOM 744 O O . GLN A 1 87 ? 10.859 -1.066 -8.912 1.00 97.56 87 GLN A O 1
ATOM 749 N N . THR A 1 88 ? 11.563 -2.957 -7.943 1.00 96.00 88 THR A N 1
ATOM 750 C CA . THR A 1 88 ? 11.452 -2.403 -6.588 1.00 96.00 88 THR A CA 1
ATOM 751 C C . THR A 1 88 ? 12.4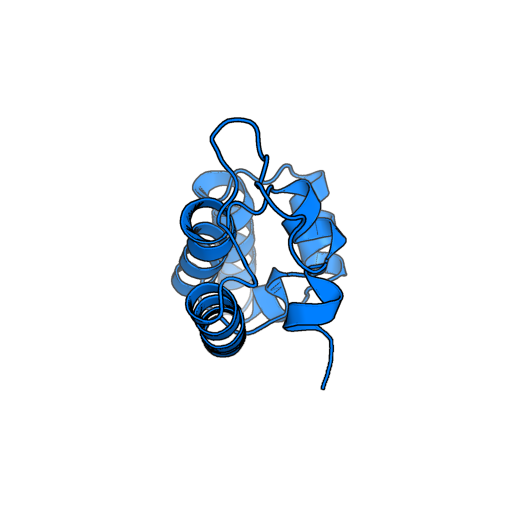26 -1.220 -6.449 1.00 96.00 88 THR A C 1
ATOM 753 O O . THR A 1 88 ? 13.619 -1.401 -6.716 1.00 96.00 88 THR A O 1
ATOM 756 N N . PRO A 1 89 ? 11.947 -0.019 -6.073 1.00 95.31 89 PRO A N 1
ATOM 757 C CA . PRO A 1 89 ? 12.794 1.156 -5.905 1.00 95.31 89 PRO A CA 1
ATOM 758 C C . PRO A 1 89 ? 13.938 0.933 -4.910 1.00 95.31 89 PRO A C 1
ATOM 760 O O . PRO A 1 89 ? 13.793 0.206 -3.927 1.00 95.31 89 PRO A O 1
ATOM 763 N N . ASP A 1 90 ? 15.073 1.584 -5.155 1.00 91.94 90 ASP A N 1
ATOM 764 C CA . ASP A 1 90 ? 16.216 1.569 -4.245 1.00 91.94 90 ASP A CA 1
ATOM 765 C C . ASP A 1 90 ? 15.949 2.374 -2.952 1.00 91.94 90 ASP A C 1
ATOM 767 O O . ASP A 1 90 ? 14.871 2.932 -2.734 1.00 91.94 90 ASP A O 1
ATOM 771 N N . LYS A 1 91 ? 16.958 2.493 -2.078 1.00 87.56 91 LYS A N 1
ATOM 772 C CA . LYS A 1 91 ? 16.844 3.255 -0.817 1.00 87.56 91 LYS A CA 1
ATOM 773 C C . LYS A 1 91 ? 16.514 4.743 -1.015 1.00 87.56 91 LYS A C 1
ATOM 775 O O . LYS A 1 91 ? 16.066 5.386 -0.071 1.00 87.56 91 LYS A O 1
ATOM 780 N N . LYS A 1 92 ? 16.755 5.299 -2.206 1.00 88.69 92 LYS A N 1
ATOM 781 C CA . LYS A 1 92 ? 16.420 6.681 -2.578 1.00 88.69 92 LYS A CA 1
ATOM 782 C C . LYS A 1 92 ? 15.064 6.774 -3.288 1.00 88.69 92 LYS A C 1
ATOM 784 O O . LYS A 1 92 ? 14.652 7.871 -3.659 1.00 88.69 92 LYS A O 1
ATOM 789 N N . GLY A 1 93 ? 14.365 5.652 -3.465 1.00 87.38 93 GLY A N 1
ATOM 790 C CA . GLY A 1 93 ? 13.102 5.572 -4.188 1.00 87.38 93 GLY A CA 1
ATOM 791 C C . GLY A 1 93 ? 13.267 5.632 -5.707 1.00 87.38 93 GLY A C 1
ATOM 792 O O . GLY A 1 93 ? 12.327 6.027 -6.393 1.00 87.38 93 GLY A O 1
ATOM 793 N N . GLN A 1 94 ? 14.442 5.280 -6.235 1.00 91.38 94 GLN A N 1
ATOM 794 C CA . GLN A 1 94 ? 14.757 5.352 -7.661 1.00 91.38 94 GLN A CA 1
ATOM 795 C C . GLN A 1 94 ? 14.759 3.966 -8.312 1.00 91.38 94 GLN A C 1
ATOM 797 O O . GLN A 1 94 ? 15.068 2.956 -7.679 1.00 91.38 94 GLN A O 1
ATOM 802 N N . THR A 1 95 ? 14.428 3.925 -9.599 1.00 94.62 95 THR A N 1
ATOM 803 C CA . THR A 1 95 ? 14.524 2.737 -10.458 1.00 94.62 95 THR A CA 1
ATOM 804 C C . THR A 1 95 ? 15.357 3.081 -11.691 1.00 94.62 95 THR A C 1
ATOM 806 O O . THR A 1 95 ? 15.491 4.254 -12.040 1.00 94.62 95 THR A O 1
ATOM 809 N N . GLN A 1 96 ? 15.938 2.079 -12.358 1.00 93.25 96 GLN A N 1
ATOM 810 C CA . GLN A 1 96 ? 16.714 2.311 -13.586 1.00 93.25 96 GLN A CA 1
ATOM 811 C C . GLN A 1 96 ? 15.797 2.728 -14.740 1.00 93.25 96 GLN A C 1
ATOM 813 O O . GLN A 1 96 ? 16.123 3.616 -15.522 1.00 93.25 96 GLN A O 1
ATOM 818 N N . VAL A 1 97 ? 14.623 2.097 -14.808 1.00 94.44 97 VAL A N 1
ATOM 819 C CA . VAL A 1 97 ? 13.536 2.439 -15.726 1.00 94.44 97 VAL A CA 1
ATOM 820 C C . VAL A 1 97 ? 12.314 2.817 -14.889 1.00 94.44 97 VAL A C 1
ATOM 822 O O . VAL A 1 97 ? 11.994 2.084 -13.946 1.00 94.44 97 VAL A O 1
ATOM 825 N N . PRO A 1 98 ? 11.623 3.934 -15.181 1.00 95.00 98 PRO A N 1
ATOM 826 C CA . PRO A 1 98 ? 10.426 4.321 -14.444 1.00 95.00 98 PRO A CA 1
ATOM 827 C C . PRO A 1 98 ? 9.366 3.216 -14.459 1.00 95.00 98 PRO A C 1
ATOM 829 O O . PRO A 1 98 ? 8.988 2.717 -15.520 1.00 95.00 98 PRO A O 1
ATOM 832 N N . ASN A 1 99 ? 8.867 2.852 -13.277 1.00 96.88 99 ASN A N 1
ATOM 833 C CA . ASN A 1 99 ? 7.790 1.873 -13.164 1.00 96.88 99 ASN A CA 1
ATOM 834 C C . ASN A 1 99 ? 6.473 2.421 -13.737 1.00 96.88 99 ASN A C 1
ATOM 836 O O . ASN A 1 99 ? 6.210 3.625 -13.635 1.00 96.88 99 ASN A O 1
ATOM 840 N N . PRO A 1 100 ? 5.588 1.544 -14.244 1.00 96.06 100 PRO A N 1
ATOM 841 C CA . PRO A 1 100 ? 4.229 1.927 -14.591 1.00 96.06 100 PRO A CA 1
ATOM 842 C C . PRO A 1 100 ? 3.489 2.536 -13.386 1.00 96.06 100 PRO A C 1
ATOM 844 O O . PRO A 1 100 ? 3.661 2.065 -12.254 1.00 96.06 100 PRO A O 1
ATOM 847 N N . PRO A 1 101 ? 2.625 3.544 -13.595 1.00 94.88 101 PRO A N 1
ATOM 848 C CA . PRO A 1 101 ? 1.789 4.093 -12.533 1.00 94.88 101 PRO A CA 1
ATOM 849 C C . PRO A 1 101 ? 0.920 3.016 -11.870 1.00 94.88 101 PRO A C 1
ATOM 851 O O . PRO A 1 101 ? 0.320 2.188 -12.550 1.00 94.88 101 PRO A O 1
ATOM 854 N N . LEU A 1 102 ? 0.754 3.065 -10.542 1.00 94.94 102 LEU A N 1
ATOM 855 C CA . LEU A 1 102 ? -0.034 2.062 -9.798 1.00 94.94 102 LEU A CA 1
ATOM 856 C C . LEU A 1 102 ? -1.480 1.927 -10.297 1.00 94.94 102 LEU A C 1
ATOM 858 O O . LEU A 1 102 ? -2.037 0.832 -10.286 1.00 94.94 102 LEU A O 1
ATOM 862 N N . LYS A 1 103 ? -2.080 3.021 -10.781 1.00 93.12 103 LYS A N 1
ATOM 863 C CA . LYS A 1 103 ? -3.408 3.005 -11.412 1.00 93.12 103 LYS A CA 1
ATOM 864 C C . LYS A 1 103 ? -3.439 2.139 -12.681 1.00 93.12 103 LYS A C 1
ATOM 866 O O . LYS A 1 103 ? -4.406 1.416 -12.883 1.00 93.12 103 LYS A O 1
ATOM 871 N N . ASP A 1 104 ? -2.372 2.144 -13.472 1.00 95.00 104 ASP A N 1
ATOM 872 C CA . ASP A 1 104 ? -2.281 1.383 -14.722 1.00 95.00 104 ASP A CA 1
ATOM 873 C C . ASP A 1 104 ? -1.943 -0.086 -14.437 1.00 95.00 104 ASP A C 1
ATOM 875 O O . ASP A 1 104 ? -2.226 -0.965 -15.242 1.00 95.00 104 ASP A O 1
ATOM 879 N N . ILE A 1 105 ? -1.406 -0.371 -13.245 1.00 95.62 105 ILE A N 1
ATOM 880 C CA . ILE A 1 105 ? -1.214 -1.733 -12.750 1.00 95.62 105 ILE A CA 1
ATOM 881 C C . ILE A 1 105 ? -2.523 -2.283 -12.172 1.00 95.62 105 ILE A C 1
ATOM 883 O O . ILE A 1 105 ? -2.901 -3.404 -12.492 1.00 95.62 105 ILE A O 1
ATOM 887 N N . LEU A 1 106 ? -3.233 -1.543 -11.315 1.00 94.56 106 LEU A N 1
ATOM 888 C CA . LEU A 1 106 ? -4.298 -2.106 -10.469 1.00 94.56 106 LEU A CA 1
ATOM 889 C C . LEU A 1 106 ? -5.722 -1.690 -10.857 1.00 94.56 106 LEU A C 1
ATOM 891 O O . LEU A 1 106 ? -6.641 -2.491 -10.679 1.00 94.56 106 LEU A O 1
ATOM 895 N N . ARG A 1 107 ? -5.935 -0.483 -11.392 1.00 91.62 107 ARG A N 1
ATOM 896 C CA . ARG A 1 107 ? -7.284 0.042 -11.681 1.00 91.62 107 ARG A CA 1
ATOM 897 C C . ARG A 1 107 ? -7.868 -0.503 -12.979 1.00 91.62 107 ARG A C 1
ATOM 899 O O . ARG A 1 107 ? -9.078 -0.667 -13.072 1.00 91.62 107 ARG A O 1
ATOM 906 N N . VAL A 1 108 ? -7.015 -0.772 -13.963 1.00 89.06 108 VAL A N 1
ATOM 907 C CA . VAL A 1 108 ? -7.419 -1.268 -15.287 1.00 89.06 108 VAL A CA 1
ATOM 908 C C . VAL A 1 108 ? -8.061 -2.660 -15.207 1.00 89.06 108 VAL A C 1
ATOM 910 O O . VAL A 1 108 ? -7.736 -3.434 -14.294 1.00 89.06 108 VAL A O 1
ATOM 913 N N . SER A 1 109 ? -8.974 -2.944 -16.143 1.00 73.38 109 SER A N 1
ATOM 914 C CA . SER A 1 109 ? -9.735 -4.199 -16.261 1.00 73.38 109 SER A CA 1
ATOM 915 C C . SER A 1 109 ? -8.829 -5.422 -16.314 1.00 73.38 109 SER A C 1
ATOM 917 O O . SER A 1 109 ? -7.883 -5.428 -17.125 1.00 73.38 109 SER A O 1
#